Protein AF-A0A937QUY2-F1 (afdb_monomer_lite)

Radius of gyration: 13.09 Å; chains: 1; bounding box: 32×26×34 Å

Foldseek 3Di:
DCCQPVVALVVLQVVLCCQVPVPVHLLVVLVVCVVVLPPPVSLVVLLSLCQQLVDLPGSSLQSNCVVVVPPDPVVSSVSSVSSSVSSVVSCVSNVSDDD

Sequence (99 aa):
MALDERLKEKDAWDIYYCLLNHPEGLKRIAEEFRPFLENGLVKEGLQKIAKHFESEKSLGPRFVADFEEITDREEREIKERDAYERVNRLLEELGIRQK

Structure (mmCIF, N/CA/C/O backbone):
data_AF-A0A937QUY2-F1
#
_entry.id   AF-A0A937QUY2-F1
#
loop_
_atom_site.group_PDB
_atom_site.id
_atom_site.type_symbol
_atom_site.label_atom_id
_atom_site.label_alt_id
_atom_site.label_comp_id
_atom_site.label_asym_id
_atom_site.label_entity_id
_atom_site.label_seq_id
_atom_site.pdbx_PDB_ins_code
_atom_site.Cartn_x
_atom_site.Cartn_y
_atom_site.Cartn_z
_atom_site.occupancy
_atom_site.B_iso_or_equiv
_atom_site.auth_seq_id
_atom_site.auth_comp_id
_atom_site.auth_asym_id
_atom_site.auth_atom_id
_atom_site.pdbx_PDB_model_num
ATOM 1 N N . MET A 1 1 ? 1.989 -7.716 12.863 1.00 71.81 1 MET A N 1
ATOM 2 C CA . MET A 1 1 ? 1.428 -7.810 11.490 1.00 71.81 1 MET A CA 1
ATOM 3 C C . MET A 1 1 ? 2.525 -8.308 10.575 1.00 71.81 1 MET A C 1
ATOM 5 O O . MET A 1 1 ? 3.640 -7.818 10.695 1.00 71.81 1 MET A O 1
ATOM 9 N N . ALA A 1 2 ? 2.214 -9.237 9.669 1.00 75.38 2 ALA A N 1
ATOM 10 C CA . ALA A 1 2 ? 3.207 -9.949 8.863 1.00 75.38 2 ALA A CA 1
ATOM 11 C C . ALA A 1 2 ? 4.212 -9.027 8.145 1.00 75.38 2 ALA A C 1
ATOM 13 O O . ALA A 1 2 ? 5.413 -9.240 8.286 1.00 75.38 2 ALA A O 1
ATOM 14 N N . LEU A 1 3 ? 3.732 -7.957 7.496 1.00 83.81 3 LEU A N 1
ATOM 15 C CA . LEU A 1 3 ? 4.580 -6.965 6.824 1.00 83.81 3 LEU A CA 1
ATOM 16 C C . LEU A 1 3 ? 5.630 -6.333 7.755 1.00 83.81 3 LEU A C 1
ATOM 18 O O . LEU A 1 3 ? 6.769 -6.163 7.351 1.00 83.81 3 LEU A O 1
ATOM 22 N N . ASP A 1 4 ? 5.266 -6.002 8.997 1.00 85.12 4 ASP A N 1
ATOM 23 C CA . ASP A 1 4 ? 6.137 -5.270 9.933 1.00 85.12 4 ASP A CA 1
ATOM 24 C C . ASP A 1 4 ? 7.083 -6.195 10.722 1.00 85.12 4 ASP A C 1
ATOM 26 O O . ASP A 1 4 ? 8.100 -5.740 11.232 1.00 85.12 4 ASP A O 1
ATOM 30 N N . GLU A 1 5 ? 6.771 -7.492 10.806 1.00 83.81 5 GLU A N 1
ATOM 31 C CA . GLU A 1 5 ? 7.563 -8.485 11.552 1.00 83.81 5 GLU A CA 1
ATOM 32 C C . GLU A 1 5 ? 8.471 -9.327 10.649 1.00 83.81 5 GLU A C 1
ATOM 34 O O . GLU A 1 5 ? 9.614 -9.603 11.006 1.00 83.81 5 GLU A O 1
ATOM 39 N N . ARG A 1 6 ? 7.968 -9.765 9.488 1.00 86.44 6 ARG A N 1
ATOM 40 C CA . ARG A 1 6 ? 8.700 -10.663 8.580 1.00 86.44 6 ARG A CA 1
ATOM 41 C C . ARG A 1 6 ? 9.483 -9.919 7.512 1.00 86.44 6 ARG A C 1
ATOM 43 O O . ARG A 1 6 ? 10.455 -10.481 7.018 1.00 86.44 6 ARG A O 1
ATOM 50 N N . LEU A 1 7 ? 9.025 -8.718 7.140 1.00 83.75 7 LEU A N 1
ATOM 51 C CA . LEU A 1 7 ? 9.606 -7.879 6.088 1.00 83.75 7 LEU A CA 1
ATOM 52 C C . LEU A 1 7 ? 9.906 -8.675 4.804 1.00 83.75 7 LEU A C 1
ATOM 54 O O . LEU A 1 7 ? 11.003 -8.600 4.259 1.00 83.75 7 LEU A O 1
ATOM 58 N N . LYS A 1 8 ? 8.933 -9.469 4.337 1.00 90.75 8 LYS A N 1
ATOM 59 C CA . LYS A 1 8 ? 9.030 -10.207 3.070 1.00 90.75 8 LYS A CA 1
ATOM 60 C C . LYS A 1 8 ? 8.353 -9.435 1.949 1.00 90.75 8 LYS A C 1
ATOM 62 O O . LYS A 1 8 ? 7.268 -8.897 2.151 1.00 90.75 8 LYS A O 1
ATOM 67 N N . GLU A 1 9 ? 8.938 -9.489 0.756 1.00 93.62 9 GLU A N 1
ATOM 68 C CA . GLU A 1 9 ? 8.432 -8.809 -0.444 1.00 93.62 9 GLU A CA 1
ATOM 69 C C . GLU A 1 9 ? 6.955 -9.127 -0.716 1.00 93.62 9 GLU A C 1
ATOM 71 O O . GLU A 1 9 ? 6.128 -8.230 -0.888 1.00 93.62 9 GLU A O 1
ATOM 76 N N . LYS A 1 10 ? 6.599 -10.414 -0.601 1.00 94.19 10 LYS A N 1
ATOM 77 C CA . LYS A 1 10 ? 5.228 -10.908 -0.765 1.00 94.19 10 LYS A CA 1
ATOM 78 C C . LYS A 1 10 ? 4.200 -10.198 0.124 1.00 94.19 10 LYS A C 1
ATOM 80 O O . LYS A 1 10 ? 3.077 -9.995 -0.313 1.00 94.19 10 LYS A O 1
ATOM 85 N N . ASP A 1 11 ? 4.557 -9.812 1.351 1.00 94.88 11 ASP A N 1
ATOM 86 C CA . ASP A 1 11 ? 3.604 -9.167 2.266 1.00 94.88 11 ASP A CA 1
ATOM 87 C C . ASP A 1 11 ? 3.170 -7.783 1.750 1.00 94.88 11 ASP A C 1
ATOM 89 O O . ASP A 1 11 ? 2.013 -7.395 1.909 1.00 94.88 11 ASP A O 1
ATOM 93 N N . ALA A 1 12 ? 4.082 -7.040 1.113 1.00 96.12 12 ALA A N 1
ATOM 94 C CA . ALA A 1 12 ? 3.756 -5.768 0.472 1.00 96.12 12 ALA A CA 1
ATOM 95 C C . ALA A 1 12 ? 2.977 -5.990 -0.832 1.00 96.12 12 ALA A C 1
ATOM 97 O O . ALA A 1 12 ? 2.014 -5.270 -1.110 1.00 96.12 12 ALA A O 1
ATOM 98 N N . TRP A 1 13 ? 3.363 -7.015 -1.598 1.00 97.44 13 TRP A N 1
ATOM 99 C CA . TRP A 1 13 ? 2.693 -7.372 -2.8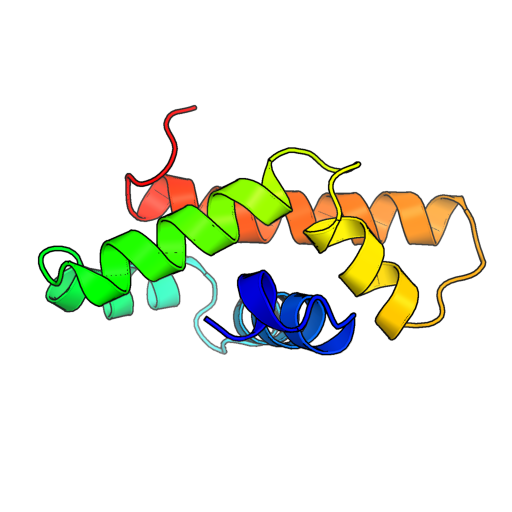42 1.00 97.44 13 TRP A CA 1
ATOM 100 C C . TRP A 1 13 ? 1.248 -7.836 -2.629 1.00 97.44 13 TRP A C 1
ATOM 102 O O . TRP A 1 13 ? 0.364 -7.365 -3.334 1.00 97.44 13 TRP A O 1
ATOM 112 N N . ASP A 1 14 ? 0.965 -8.665 -1.619 1.00 96.75 14 ASP A N 1
ATOM 113 C CA . ASP A 1 14 ? -0.395 -9.135 -1.316 1.00 96.75 14 ASP A CA 1
ATOM 114 C C . ASP A 1 14 ? -1.337 -7.955 -0.975 1.00 96.75 14 ASP A C 1
ATOM 116 O O . ASP A 1 14 ? -2.497 -7.938 -1.393 1.00 96.75 14 ASP A O 1
ATOM 120 N N . ILE A 1 15 ? -0.843 -6.923 -0.272 1.00 96.12 15 ILE A N 1
ATOM 121 C CA . ILE A 1 15 ? -1.606 -5.687 -0.014 1.00 96.12 15 ILE A CA 1
ATOM 122 C C . ILE A 1 15 ? -1.902 -4.970 -1.331 1.00 96.12 15 ILE A C 1
ATOM 124 O O . ILE A 1 15 ? -3.061 -4.680 -1.625 1.00 96.12 15 ILE A O 1
ATOM 128 N N . TYR A 1 16 ? -0.867 -4.701 -2.129 1.00 97.56 16 TYR A N 1
ATOM 129 C CA . TYR A 1 16 ? -1.005 -4.038 -3.425 1.00 97.56 16 TYR A CA 1
ATOM 130 C C . TYR A 1 16 ? -1.979 -4.778 -4.350 1.00 97.56 16 TYR A C 1
ATOM 132 O O . TYR A 1 16 ? -2.880 -4.165 -4.924 1.00 97.56 16 TYR A O 1
ATOM 140 N N . TYR A 1 17 ? -1.845 -6.100 -4.435 1.00 97.12 17 TYR A N 1
ATOM 141 C CA . TYR A 1 17 ? -2.669 -6.969 -5.260 1.00 97.12 17 TYR A CA 1
ATOM 142 C C . TYR A 1 17 ? -4.150 -6.863 -4.893 1.00 97.12 17 TYR A C 1
ATOM 144 O O . TYR A 1 17 ? -4.987 -6.717 -5.787 1.00 97.12 17 TYR A O 1
ATOM 152 N N . CYS A 1 18 ? -4.481 -6.876 -3.598 1.00 96.25 18 CYS A N 1
ATOM 153 C CA . CYS A 1 18 ? -5.851 -6.684 -3.126 1.00 96.25 18 CYS A CA 1
ATOM 154 C C . CYS A 1 18 ? -6.417 -5.321 -3.548 1.00 96.25 18 CYS A C 1
ATOM 156 O O . CYS A 1 18 ? -7.563 -5.249 -3.980 1.00 96.25 18 CYS A O 1
ATOM 158 N N . LEU A 1 19 ? -5.624 -4.245 -3.477 1.00 96.31 19 LEU A N 1
ATOM 159 C CA . LEU A 1 19 ? -6.072 -2.910 -3.898 1.00 96.31 19 LEU A CA 1
ATOM 160 C C . LEU A 1 19 ? -6.252 -2.796 -5.413 1.00 96.31 19 LEU A C 1
ATOM 162 O O . LEU A 1 19 ? -7.154 -2.097 -5.877 1.00 96.31 19 LEU A O 1
ATOM 166 N N . LEU A 1 20 ? -5.377 -3.446 -6.179 1.00 96.19 20 LEU A N 1
ATOM 167 C CA . LEU A 1 20 ? -5.398 -3.430 -7.636 1.00 96.19 20 LEU A CA 1
ATOM 168 C C . LEU A 1 20 ? -6.573 -4.236 -8.202 1.00 96.19 20 LEU A C 1
ATOM 170 O O . LEU A 1 20 ? -7.219 -3.780 -9.142 1.00 96.19 20 LEU A O 1
ATOM 174 N N . ASN A 1 21 ? -6.844 -5.413 -7.632 1.00 96.19 21 ASN A N 1
ATOM 175 C CA . ASN A 1 21 ? -7.748 -6.406 -8.219 1.00 96.19 21 ASN A CA 1
ATOM 176 C C . ASN A 1 21 ? -9.124 -6.483 -7.551 1.00 96.19 21 ASN A C 1
ATOM 178 O O . ASN A 1 21 ? -9.946 -7.309 -7.950 1.00 96.19 21 ASN A O 1
ATOM 182 N N . HIS A 1 22 ? -9.408 -5.648 -6.548 1.00 95.25 22 HIS A N 1
ATOM 183 C CA . HIS A 1 22 ? -10.745 -5.608 -5.967 1.00 95.25 22 HIS A CA 1
ATOM 184 C C . HIS A 1 22 ? -11.781 -5.225 -7.044 1.00 95.25 22 HIS A C 1
ATOM 186 O O . HIS A 1 22 ? -11.642 -4.158 -7.650 1.00 95.25 22 HIS A O 1
ATOM 192 N N . PRO A 1 23 ? -12.836 -6.030 -7.278 1.00 92.50 23 PRO A N 1
ATOM 193 C CA . PRO A 1 23 ? -13.734 -5.865 -8.429 1.00 92.50 23 PRO A CA 1
ATOM 194 C C . PRO A 1 23 ? -14.486 -4.529 -8.425 1.00 92.50 23 PRO A C 1
ATOM 196 O O . PRO A 1 23 ? -14.789 -3.973 -9.476 1.00 92.50 23 PRO A O 1
ATOM 199 N N . GLU A 1 24 ? -14.753 -3.993 -7.236 1.00 94.94 24 GLU A N 1
ATOM 200 C CA . GLU A 1 24 ? -15.445 -2.713 -7.033 1.00 94.94 24 GLU A CA 1
ATOM 201 C C . GLU A 1 24 ? -14.468 -1.545 -6.776 1.00 94.94 24 GLU A C 1
ATOM 203 O O . GLU A 1 24 ? -14.873 -0.404 -6.544 1.00 94.94 24 GLU A O 1
ATOM 208 N N . GLY A 1 25 ? -13.162 -1.821 -6.825 1.00 93.69 25 GLY A N 1
ATOM 209 C CA . GLY A 1 25 ? -12.098 -0.837 -6.678 1.00 93.69 25 GLY A CA 1
ATOM 210 C C . GLY A 1 25 ? -11.911 -0.282 -5.263 1.00 93.69 25 GLY A C 1
ATOM 211 O O . GLY A 1 25 ? -12.550 -0.675 -4.289 1.00 93.69 25 GLY A O 1
ATOM 212 N N . LEU A 1 26 ? -10.993 0.679 -5.161 1.00 93.62 26 LEU A N 1
ATOM 213 C CA . LEU A 1 26 ? -10.428 1.146 -3.894 1.00 93.62 26 LEU A CA 1
ATOM 214 C C . LEU A 1 26 ? -11.427 1.865 -2.971 1.00 93.62 26 LEU A C 1
ATOM 216 O O . LEU A 1 26 ? -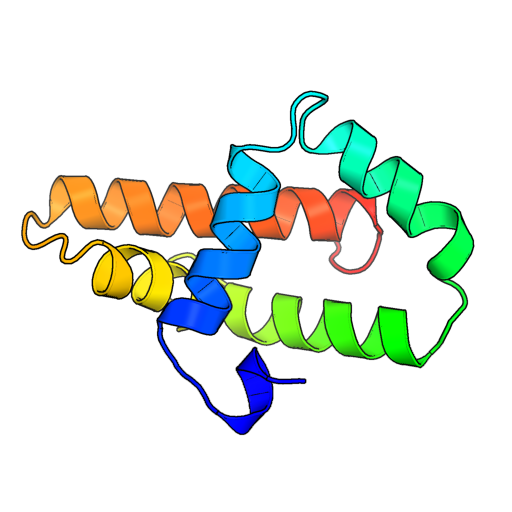11.334 1.748 -1.752 1.00 93.62 26 LEU A O 1
ATOM 220 N N . LYS A 1 27 ? -12.413 2.572 -3.539 1.00 93.06 27 LYS A N 1
ATOM 221 C CA . LYS A 1 27 ? -13.472 3.225 -2.750 1.00 93.06 27 LYS A CA 1
ATOM 222 C C . LYS A 1 27 ? -14.300 2.211 -1.972 1.00 93.06 27 LYS A C 1
ATOM 224 O O . LYS A 1 27 ? -14.603 2.444 -0.807 1.00 93.06 27 LYS A O 1
ATOM 229 N N . ARG A 1 28 ? -14.626 1.080 -2.602 1.00 96.06 28 ARG A N 1
ATOM 230 C CA . ARG A 1 28 ? -15.377 0.018 -1.945 1.00 96.06 28 ARG A CA 1
ATOM 231 C C . ARG A 1 28 ? -14.598 -0.582 -0.784 1.00 96.06 28 ARG A C 1
ATOM 233 O O . ARG A 1 28 ? -15.155 -0.738 0.295 1.00 96.06 28 ARG A O 1
ATOM 240 N N . ILE A 1 29 ? -13.306 -0.843 -0.985 1.00 96.00 29 ILE A N 1
ATOM 241 C CA . ILE A 1 29 ? -12.427 -1.320 0.089 1.00 96.00 29 ILE A CA 1
ATOM 242 C C . ILE A 1 29 ? -12.499 -0.352 1.275 1.00 96.00 29 ILE A C 1
ATOM 244 O O . ILE A 1 29 ? -12.712 -0.774 2.407 1.00 96.00 29 ILE A O 1
ATOM 248 N N . ALA A 1 30 ? -12.400 0.958 1.025 1.00 95.69 30 ALA A N 1
ATOM 249 C CA . ALA A 1 30 ? -12.494 1.946 2.093 1.00 95.69 30 ALA A CA 1
ATOM 250 C C . ALA A 1 30 ? -13.836 1.869 2.851 1.00 95.69 30 ALA A C 1
ATOM 252 O O . ALA A 1 30 ? -13.852 1.921 4.080 1.00 95.69 30 ALA A O 1
ATOM 253 N N . GLU A 1 31 ? -14.957 1.699 2.143 1.00 96.12 31 GLU A N 1
ATOM 254 C CA . GLU A 1 31 ? -16.284 1.512 2.746 1.00 96.12 31 GLU A CA 1
ATOM 255 C C . GLU A 1 31 ? -16.369 0.262 3.626 1.00 96.12 31 GLU A C 1
ATOM 257 O O . GLU A 1 31 ? -16.935 0.330 4.716 1.00 96.12 31 GLU A O 1
ATOM 262 N N . GLU A 1 32 ? -15.779 -0.850 3.193 1.00 95.62 32 GLU A N 1
ATOM 263 C CA . GLU A 1 32 ? -15.761 -2.112 3.941 1.00 95.62 32 GLU A CA 1
ATOM 264 C C . GLU A 1 32 ? -14.914 -2.033 5.215 1.00 95.62 32 GLU A C 1
ATOM 266 O O . GLU A 1 32 ? -15.223 -2.695 6.205 1.00 95.62 32 GLU A O 1
ATOM 271 N N . PHE A 1 33 ? -13.893 -1.173 5.237 1.00 95.44 33 PHE A N 1
ATOM 272 C CA . PHE A 1 33 ? -13.096 -0.905 6.434 1.00 95.44 33 PHE A CA 1
ATOM 273 C C . PHE A 1 33 ? -13.808 0.003 7.448 1.00 95.44 33 PHE A C 1
ATOM 275 O O . PHE A 1 33 ? -13.530 -0.115 8.644 1.00 95.44 33 PHE A O 1
ATOM 282 N N . ARG A 1 34 ? -14.735 0.882 7.023 1.00 93.31 34 ARG A N 1
ATOM 283 C CA . ARG A 1 34 ? -15.386 1.881 7.905 1.00 93.31 34 ARG A CA 1
ATOM 284 C C . ARG A 1 34 ? -15.963 1.303 9.206 1.00 93.31 34 ARG A C 1
ATOM 286 O O . ARG A 1 34 ? -15.695 1.897 10.250 1.00 93.31 34 ARG A O 1
ATOM 293 N N . PRO A 1 35 ? -16.696 0.170 9.212 1.00 96.38 35 PRO A N 1
ATOM 294 C CA . PRO A 1 35 ? -17.251 -0.401 10.443 1.00 96.38 35 PRO A CA 1
ATOM 295 C C . PRO A 1 35 ? -16.186 -0.837 11.456 1.00 96.38 35 PRO A C 1
ATOM 297 O O . PRO A 1 35 ? -16.477 -0.959 12.644 1.00 96.38 35 PRO A O 1
ATOM 300 N N . PHE A 1 36 ? -14.956 -1.077 10.999 1.00 96.44 36 PHE A N 1
ATOM 301 C CA . PHE A 1 36 ? -13.866 -1.605 11.813 1.00 96.44 36 PHE A CA 1
ATOM 302 C C . PHE A 1 36 ? -12.844 -0.544 12.225 1.00 96.44 36 PHE A C 1
ATOM 304 O O . PHE A 1 36 ? -11.917 -0.867 12.964 1.00 96.44 36 PHE A O 1
ATOM 311 N N . LEU A 1 37 ? -13.002 0.715 11.800 1.00 93.69 37 LEU A N 1
ATOM 312 C CA . LEU A 1 37 ? -12.039 1.774 12.110 1.00 93.69 37 LEU A CA 1
ATOM 313 C C . LEU A 1 37 ? -11.926 2.064 13.609 1.00 93.69 37 LEU A C 1
ATOM 315 O O . LEU A 1 37 ? -10.870 2.481 14.061 1.00 93.69 37 LEU A O 1
ATOM 319 N N . GLU A 1 38 ? -12.947 1.787 14.418 1.00 92.56 38 GLU A N 1
ATOM 320 C CA . GLU A 1 38 ? -12.843 1.929 15.877 1.00 92.56 38 GLU A CA 1
ATOM 321 C C . GLU A 1 38 ? -12.124 0.761 16.567 1.00 92.56 38 GLU A C 1
ATOM 323 O O . GLU A 1 38 ? -11.777 0.849 1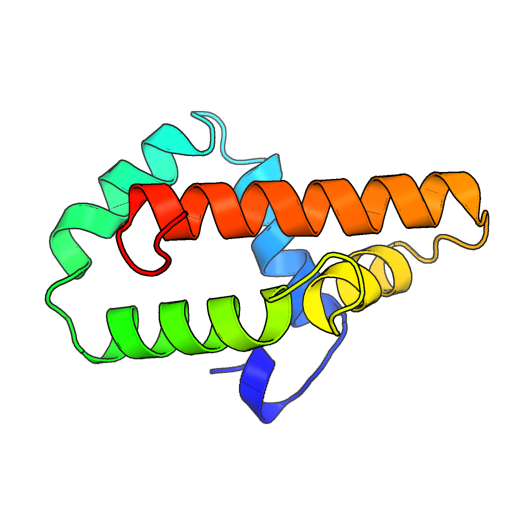7.744 1.00 92.56 38 GLU A O 1
ATOM 328 N N . ASN A 1 39 ? -11.812 -0.313 15.838 1.00 96.75 39 ASN A N 1
ATOM 329 C CA . ASN A 1 39 ? -11.018 -1.409 16.368 1.00 96.75 39 ASN A CA 1
ATOM 330 C C . ASN A 1 39 ? -9.528 -1.028 16.407 1.00 96.75 39 ASN A C 1
ATOM 332 O O . ASN A 1 39 ? -8.898 -0.798 15.372 1.00 96.75 39 ASN A O 1
ATOM 336 N N . GLY A 1 40 ? -8.944 -1.025 17.609 1.00 95.12 40 GLY A N 1
ATOM 337 C CA . GLY A 1 40 ? -7.537 -0.676 17.825 1.00 95.12 40 GLY A CA 1
ATOM 338 C C . GLY A 1 40 ? -6.550 -1.516 17.008 1.00 95.12 40 GLY A C 1
ATOM 339 O O . GLY A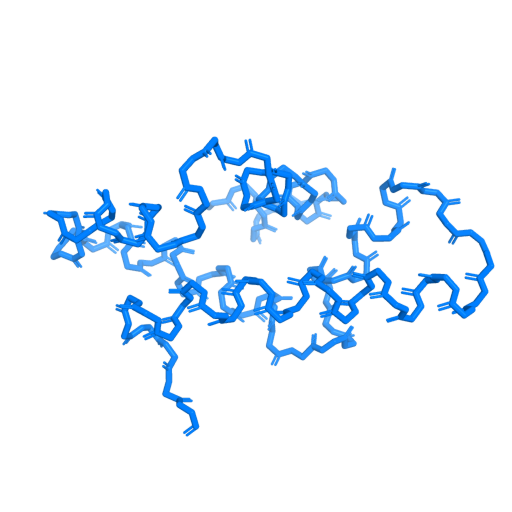 1 40 ? -5.586 -0.964 16.487 1.00 95.12 40 GLY A O 1
ATOM 340 N N . LEU A 1 41 ? -6.816 -2.813 16.810 1.00 95.44 41 LEU A N 1
ATOM 341 C CA . LEU A 1 41 ? -5.946 -3.693 16.018 1.00 95.44 41 LEU A CA 1
ATOM 342 C C . LEU A 1 41 ? -5.980 -3.348 14.525 1.00 95.44 41 LEU A C 1
ATOM 344 O O . LEU A 1 41 ? -4.961 -3.439 13.842 1.00 95.44 41 LEU A O 1
ATOM 348 N N . VAL A 1 42 ? -7.143 -2.932 14.017 1.00 95.62 42 VAL A N 1
ATOM 349 C CA . VAL A 1 42 ? -7.293 -2.500 12.620 1.00 95.62 42 VAL A CA 1
ATOM 350 C C . VAL A 1 42 ? -6.563 -1.179 12.404 1.00 95.62 42 VAL A C 1
ATOM 352 O O . VAL A 1 42 ? -5.767 -1.075 11.471 1.00 95.62 42 VAL A O 1
ATOM 355 N N . LYS A 1 43 ? -6.751 -0.204 13.304 1.00 95.19 43 LYS A N 1
ATOM 356 C CA . LYS A 1 43 ? -5.996 1.061 13.299 1.00 95.19 43 LYS A CA 1
ATOM 357 C C . LYS A 1 43 ? -4.483 0.815 13.343 1.00 95.19 43 LYS A C 1
ATOM 359 O O . LYS A 1 43 ? -3.760 1.368 12.519 1.00 95.19 43 LYS A O 1
ATOM 364 N N . GLU A 1 44 ? -4.010 -0.049 14.240 1.00 95.38 44 GLU A N 1
ATOM 365 C CA . GLU A 1 44 ? -2.587 -0.397 14.352 1.00 95.38 44 GLU A CA 1
ATOM 366 C C . GLU A 1 44 ? -2.051 -1.043 13.064 1.00 95.38 44 GLU A C 1
ATOM 368 O O . GLU A 1 44 ? -0.973 -0.686 12.585 1.00 95.38 44 GLU A O 1
ATOM 373 N N . GLY A 1 45 ? -2.806 -1.970 12.467 1.00 95.75 45 GLY A N 1
ATOM 374 C CA . GLY A 1 45 ? -2.448 -2.589 11.192 1.00 95.75 45 GLY A CA 1
ATOM 375 C C . GLY A 1 45 ? -2.303 -1.557 10.073 1.00 95.75 45 GLY A C 1
ATOM 376 O O . GLY A 1 45 ? -1.277 -1.523 9.394 1.00 95.75 45 GLY A O 1
ATOM 377 N N . LEU A 1 46 ? -3.281 -0.660 9.929 1.00 96.06 46 LEU A N 1
ATOM 378 C CA . LEU A 1 46 ? -3.251 0.410 8.929 1.00 96.06 46 LEU A CA 1
ATOM 379 C C . LEU A 1 46 ? -2.086 1.385 9.151 1.00 96.06 46 LEU A C 1
ATOM 381 O O . LEU A 1 46 ? -1.442 1.792 8.188 1.00 96.06 46 LEU A O 1
ATOM 385 N N . GLN A 1 47 ? -1.752 1.712 10.402 1.00 95.50 47 GLN A N 1
ATOM 386 C CA . GLN A 1 47 ? -0.580 2.532 10.732 1.00 95.50 47 GLN A CA 1
ATOM 387 C C . GLN A 1 47 ? 0.738 1.836 10.366 1.00 95.50 47 GLN A C 1
ATOM 389 O O . GLN A 1 47 ? 1.654 2.476 9.849 1.00 95.50 47 GLN A O 1
ATOM 394 N N . LYS A 1 48 ? 0.840 0.518 10.579 1.00 95.75 48 LYS A N 1
ATOM 395 C CA . LYS A 1 48 ? 2.003 -0.270 10.140 1.00 95.75 48 LYS A CA 1
ATOM 396 C C . LYS A 1 48 ? 2.126 -0.295 8.618 1.00 95.75 48 LYS A C 1
ATOM 398 O O . LYS A 1 48 ? 3.235 -0.174 8.108 1.00 95.75 48 LYS A O 1
ATOM 403 N N . ILE A 1 49 ? 1.012 -0.400 7.889 1.00 96.31 49 ILE A N 1
ATOM 404 C CA . ILE A 1 49 ? 1.016 -0.255 6.425 1.00 96.31 49 ILE A CA 1
ATOM 405 C C . ILE A 1 49 ? 1.498 1.153 6.050 1.00 96.31 49 ILE A C 1
ATOM 407 O O . ILE A 1 49 ? 2.430 1.282 5.262 1.00 96.31 49 ILE A O 1
ATOM 411 N N . ALA A 1 50 ? 0.945 2.201 6.667 1.00 96.44 50 ALA A N 1
ATOM 412 C CA . ALA A 1 50 ? 1.329 3.588 6.399 1.00 96.44 50 ALA A CA 1
ATOM 413 C C . ALA A 1 50 ? 2.836 3.835 6.577 1.00 96.44 50 ALA A C 1
ATOM 415 O O . ALA A 1 50 ? 3.464 4.445 5.716 1.00 96.44 50 ALA A O 1
ATOM 416 N N . LYS A 1 51 ? 3.432 3.291 7.645 1.00 95.75 51 LYS A N 1
ATOM 417 C CA . LYS A 1 51 ? 4.878 3.352 7.912 1.00 95.75 51 LYS A CA 1
ATOM 418 C C . LYS A 1 51 ? 5.715 2.784 6.758 1.00 95.75 51 LYS A C 1
ATOM 420 O O . LYS A 1 51 ? 6.725 3.371 6.386 1.00 95.75 51 LYS A O 1
ATOM 425 N N . HIS A 1 52 ? 5.317 1.648 6.184 1.00 96.69 52 HIS A N 1
ATOM 426 C CA . HIS A 1 52 ? 6.083 0.990 5.113 1.00 96.69 52 HIS A CA 1
ATOM 427 C C . HIS A 1 52 ? 5.834 1.583 3.721 1.00 96.69 52 HIS A C 1
ATOM 429 O O . HIS A 1 52 ? 6.662 1.401 2.829 1.00 96.69 52 HIS A O 1
ATOM 435 N N . PHE A 1 53 ? 4.744 2.333 3.549 1.00 97.19 53 PHE A N 1
ATOM 436 C CA . PHE A 1 53 ? 4.359 3.015 2.309 1.00 97.19 53 PHE A CA 1
ATOM 437 C C . PHE A 1 53 ? 4.442 4.549 2.433 1.00 97.19 53 PHE A C 1
ATOM 439 O O . PHE A 1 53 ? 3.692 5.277 1.786 1.00 97.19 53 PHE A O 1
ATOM 446 N N . GLU A 1 54 ? 5.355 5.064 3.262 1.00 96.19 54 GLU A N 1
ATOM 447 C CA . GLU A 1 54 ? 5.481 6.504 3.529 1.00 96.19 54 GLU A CA 1
ATOM 448 C C . GLU A 1 54 ? 5.822 7.332 2.274 1.00 96.19 54 GLU A C 1
ATOM 450 O O . GLU A 1 54 ? 5.329 8.455 2.132 1.00 96.19 54 GLU A O 1
ATOM 455 N N . SER A 1 55 ? 6.609 6.770 1.353 1.00 96.69 55 SER A N 1
ATOM 456 C CA . SER A 1 55 ? 7.030 7.376 0.085 1.00 96.69 55 SER A CA 1
ATOM 457 C C . SER A 1 55 ? 7.186 6.318 -1.012 1.00 96.69 55 SER A C 1
ATOM 459 O O . SER A 1 55 ? 7.329 5.136 -0.705 1.00 96.69 55 SER A O 1
ATOM 461 N N . GLU A 1 56 ? 7.264 6.739 -2.277 1.00 94.19 56 GLU A N 1
ATOM 462 C CA . GLU A 1 56 ? 7.587 5.867 -3.425 1.00 94.19 56 GLU A CA 1
AT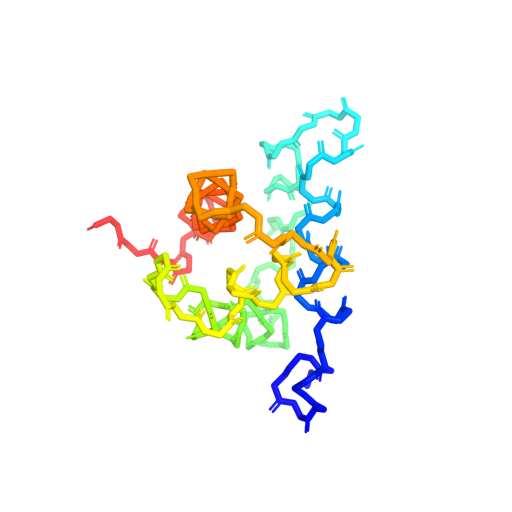OM 463 C C . GLU A 1 56 ? 8.925 5.118 -3.265 1.00 94.19 56 GLU A C 1
ATOM 465 O O . GLU A 1 56 ? 9.110 4.055 -3.836 1.00 94.19 56 GLU A O 1
ATOM 470 N N . LYS A 1 57 ? 9.843 5.631 -2.431 1.00 94.06 57 LYS A N 1
ATOM 471 C CA . LYS A 1 57 ? 11.161 5.027 -2.162 1.00 94.06 57 LYS A CA 1
ATOM 472 C C . LYS A 1 57 ? 11.197 4.190 -0.881 1.00 94.06 57 LYS A C 1
ATOM 474 O O . LYS A 1 57 ? 12.273 3.728 -0.492 1.00 94.06 57 LYS A O 1
ATOM 479 N N . SER A 1 58 ? 10.066 4.035 -0.196 1.00 96.19 58 SER A N 1
ATOM 480 C CA . SER A 1 58 ? 9.965 3.229 1.022 1.00 96.19 58 SER A CA 1
ATOM 481 C C . SER A 1 58 ? 10.015 1.729 0.703 1.00 96.19 58 SER A C 1
ATOM 483 O O . SER A 1 58 ? 9.927 1.314 -0.453 1.00 96.19 58 SER A O 1
ATOM 485 N N . LEU A 1 59 ? 10.175 0.898 1.739 1.00 95.75 59 LEU A N 1
ATOM 486 C CA . LEU A 1 59 ? 10.294 -0.556 1.578 1.00 95.75 59 LEU A CA 1
ATOM 487 C C . LEU A 1 59 ? 9.070 -1.181 0.903 1.00 95.75 59 LEU A C 1
ATOM 489 O O . LEU A 1 59 ? 9.246 -2.033 0.045 1.00 95.75 59 LEU A O 1
ATOM 493 N N . GLY A 1 60 ? 7.854 -0.745 1.250 1.00 97.00 60 GLY A N 1
ATOM 494 C CA . GLY A 1 60 ? 6.614 -1.299 0.701 1.00 97.00 60 GLY A CA 1
ATOM 495 C C . GLY A 1 60 ? 6.562 -1.240 -0.830 1.00 97.00 60 GLY A C 1
ATOM 496 O O . GLY A 1 60 ? 6.503 -2.293 -1.458 1.00 97.00 60 GLY A O 1
ATOM 497 N N . PRO A 1 61 ? 6.639 -0.049 -1.450 1.00 98.12 61 PRO A N 1
ATOM 498 C CA . PRO A 1 61 ? 6.684 0.090 -2.905 1.00 98.12 61 PRO A CA 1
ATOM 499 C C . PRO A 1 61 ? 7.800 -0.704 -3.584 1.00 98.12 61 PRO A C 1
ATOM 501 O O . PRO A 1 61 ? 7.539 -1.400 -4.562 1.00 98.12 61 PRO A O 1
ATOM 504 N N . ARG A 1 62 ? 9.021 -0.658 -3.035 1.00 97.69 62 ARG A N 1
ATOM 505 C CA . ARG A 1 62 ? 10.167 -1.412 -3.568 1.00 97.69 62 ARG A CA 1
ATOM 506 C C . ARG A 1 62 ? 9.904 -2.911 -3.571 1.00 97.69 62 ARG A C 1
ATOM 508 O O . ARG A 1 62 ? 10.103 -3.554 -4.591 1.00 97.69 62 ARG A O 1
ATOM 515 N N . PHE A 1 63 ? 9.371 -3.432 -2.470 1.00 97.88 63 PHE A N 1
ATOM 516 C CA . PHE A 1 63 ? 9.016 -4.840 -2.320 1.00 97.88 63 PHE A CA 1
ATOM 517 C C . PHE A 1 63 ? 7.962 -5.305 -3.323 1.00 97.88 63 PHE A C 1
ATOM 519 O O . PHE A 1 63 ? 8.006 -6.455 -3.744 1.00 97.88 63 PHE A O 1
ATOM 526 N N . VAL A 1 64 ? 7.035 -4.434 -3.731 1.00 98.06 64 VAL A N 1
ATOM 527 C CA . VAL A 1 64 ? 6.078 -4.765 -4.796 1.00 98.06 64 VAL A CA 1
ATOM 528 C C . VAL A 1 64 ? 6.808 -4.981 -6.123 1.00 98.06 64 VAL A C 1
ATOM 530 O O . VAL A 1 64 ? 6.532 -5.965 -6.805 1.00 98.06 64 VAL A O 1
ATOM 533 N N . ALA A 1 65 ? 7.747 -4.100 -6.476 1.00 97.94 65 ALA A N 1
ATOM 534 C CA . ALA A 1 65 ? 8.517 -4.236 -7.711 1.00 97.94 65 ALA A CA 1
ATOM 535 C C . ALA A 1 65 ? 9.539 -5.387 -7.659 1.00 97.94 65 ALA A C 1
ATOM 537 O O . ALA A 1 65 ? 9.748 -6.055 -8.669 1.00 97.94 65 ALA A O 1
ATOM 538 N N . ASP A 1 66 ? 10.137 -5.639 -6.491 1.00 97.56 66 ASP A N 1
ATOM 539 C CA . ASP A 1 66 ? 11.033 -6.778 -6.257 1.00 97.56 66 ASP A CA 1
ATOM 540 C C . ASP A 1 66 ? 10.294 -8.110 -6.399 1.00 97.56 66 ASP A C 1
ATOM 542 O O . ASP A 1 66 ? 10.775 -9.001 -7.093 1.00 97.56 66 ASP A O 1
ATOM 546 N N . PHE A 1 67 ? 9.089 -8.222 -5.828 1.00 97.69 67 PHE A N 1
ATOM 547 C CA . PHE A 1 67 ? 8.279 -9.435 -5.936 1.00 97.69 67 PHE A CA 1
ATOM 548 C C . PHE A 1 67 ? 7.857 -9.749 -7.380 1.00 97.69 67 PHE A C 1
ATOM 550 O O . PHE A 1 67 ? 7.725 -10.915 -7.742 1.00 97.69 67 PHE A O 1
ATOM 557 N N . GLU A 1 68 ? 7.630 -8.721 -8.203 1.00 96.88 68 GLU A N 1
ATO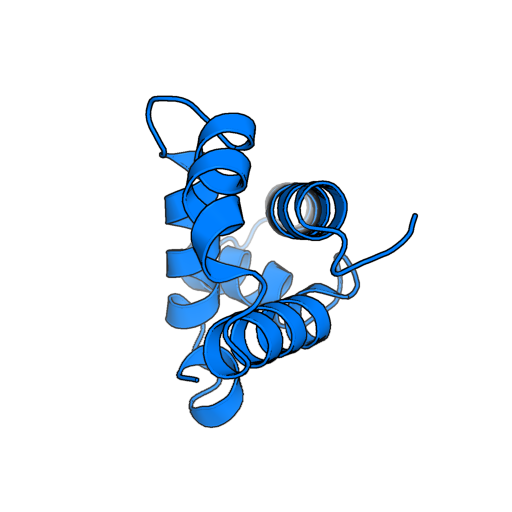M 558 C CA . GLU A 1 68 ? 7.345 -8.873 -9.639 1.00 96.88 68 GLU A CA 1
ATOM 559 C C . GLU A 1 68 ? 8.617 -9.060 -10.489 1.00 96.88 68 GLU A C 1
ATOM 561 O O . GLU A 1 68 ? 8.520 -9.154 -11.711 1.00 96.88 68 GLU A O 1
ATOM 566 N N . GLU A 1 69 ? 9.797 -9.129 -9.860 1.00 97.56 69 GLU A N 1
ATOM 567 C CA . GLU A 1 69 ? 11.106 -9.303 -10.501 1.00 97.56 69 GLU A CA 1
ATOM 568 C C . GLU A 1 69 ? 11.395 -8.252 -11.595 1.00 97.56 69 GLU A C 1
ATOM 570 O O . GLU A 1 69 ? 12.068 -8.525 -12.592 1.00 97.56 69 GLU A O 1
ATOM 575 N N . ILE A 1 70 ? 10.905 -7.018 -11.416 1.00 97.19 70 ILE A N 1
ATOM 576 C CA . ILE A 1 70 ? 11.068 -5.944 -12.405 1.00 97.19 70 ILE A CA 1
ATOM 577 C C . ILE A 1 70 ? 12.514 -5.438 -12.390 1.00 97.19 70 ILE A C 1
ATOM 579 O O . ILE A 1 70 ? 12.976 -4.815 -11.425 1.00 97.19 70 ILE A O 1
ATOM 583 N N . THR A 1 71 ? 13.224 -5.678 -13.494 1.00 95.94 71 THR A N 1
ATOM 584 C CA . THR A 1 71 ? 14.620 -5.254 -13.678 1.00 95.94 71 THR A CA 1
ATOM 585 C C . THR A 1 71 ? 14.773 -3.967 -14.478 1.00 95.94 71 THR A C 1
ATOM 587 O O . THR A 1 71 ? 15.799 -3.297 -14.345 1.00 95.94 71 THR A O 1
ATOM 590 N N . ASP A 1 72 ? 13.799 -3.631 -15.330 1.00 98.19 72 ASP A N 1
ATOM 591 C CA . ASP A 1 72 ? 13.826 -2.360 -16.050 1.00 98.19 72 ASP A CA 1
ATOM 592 C C . ASP A 1 72 ? 13.595 -1.200 -15.079 1.00 98.19 72 ASP A C 1
ATOM 594 O O . ASP A 1 72 ? 12.714 -1.241 -14.220 1.00 98.19 72 ASP A O 1
ATOM 598 N N . ARG A 1 73 ? 14.419 -0.159 -15.197 1.00 96.56 73 ARG A N 1
ATOM 599 C CA . ARG A 1 73 ? 14.416 0.940 -14.234 1.00 96.56 73 ARG A CA 1
ATOM 600 C C . ARG A 1 73 ? 13.158 1.799 -14.341 1.00 96.56 73 ARG A C 1
ATOM 602 O O . ARG A 1 73 ? 12.647 2.231 -13.312 1.00 96.56 73 ARG A O 1
ATOM 609 N N . GLU A 1 74 ? 12.693 2.080 -15.552 1.00 97.69 74 GLU A N 1
ATOM 610 C CA . GLU A 1 74 ? 11.540 2.954 -15.764 1.00 97.69 74 GLU A CA 1
ATOM 611 C C . GLU A 1 74 ? 10.250 2.237 -15.354 1.00 97.69 74 GLU A C 1
ATOM 613 O O . GLU A 1 74 ? 9.459 2.781 -14.583 1.00 97.69 74 GLU A O 1
ATOM 618 N N . GLU A 1 75 ? 10.084 0.977 -15.766 1.00 97.88 75 GLU A N 1
ATOM 619 C CA . GLU A 1 75 ? 8.951 0.142 -15.347 1.00 97.88 75 GLU A CA 1
ATOM 620 C C . GLU A 1 75 ? 8.898 -0.019 -13.826 1.00 97.88 75 GLU A C 1
ATOM 622 O O . GLU A 1 75 ? 7.825 0.039 -13.215 1.00 97.88 75 GLU A O 1
ATOM 627 N N . ARG A 1 76 ? 10.066 -0.160 -13.197 1.00 97.94 76 ARG A N 1
ATOM 628 C CA . ARG A 1 76 ? 10.186 -0.244 -11.746 1.00 97.94 76 ARG A CA 1
ATOM 629 C C . ARG A 1 76 ? 9.750 1.042 -11.055 1.00 97.94 76 ARG A C 1
ATOM 631 O O . ARG A 1 76 ? 8.946 0.976 -10.130 1.00 97.94 76 ARG A O 1
ATOM 638 N N . GLU A 1 77 ? 10.230 2.201 -11.506 1.00 97.88 77 GLU A N 1
ATOM 639 C CA . GLU A 1 77 ? 9.826 3.502 -10.953 1.00 97.88 77 GLU A CA 1
ATOM 640 C C . GLU A 1 77 ? 8.302 3.718 -11.092 1.00 97.88 77 GLU A C 1
ATOM 642 O O . GLU A 1 77 ? 7.654 4.204 -10.160 1.00 97.88 77 GLU A O 1
ATOM 647 N N . ILE A 1 78 ? 7.701 3.277 -12.207 1.00 98.12 78 ILE A N 1
ATOM 648 C CA . ILE A 1 78 ? 6.244 3.300 -12.417 1.00 98.12 78 ILE A CA 1
ATOM 649 C C . ILE A 1 78 ? 5.524 2.387 -11.414 1.00 98.12 78 ILE A C 1
ATOM 651 O O . ILE A 1 78 ? 4.545 2.810 -10.793 1.00 98.12 78 ILE A O 1
ATOM 655 N N . LYS A 1 79 ? 5.996 1.147 -11.229 1.00 98.25 79 LYS A N 1
ATOM 656 C CA . LYS A 1 79 ? 5.383 0.180 -10.307 1.00 98.25 79 LYS A CA 1
ATOM 657 C C . LYS A 1 79 ? 5.468 0.635 -8.853 1.00 98.25 79 LYS A C 1
ATOM 659 O O . LYS A 1 79 ? 4.466 0.579 -8.140 1.00 98.25 79 LYS A O 1
ATOM 664 N N . GLU A 1 80 ? 6.636 1.108 -8.423 1.00 98.31 80 GLU A N 1
ATOM 665 C CA . GLU A 1 80 ? 6.850 1.640 -7.075 1.00 98.31 80 GLU A CA 1
ATOM 666 C C . GLU A 1 80 ? 5.894 2.819 -6.811 1.00 98.31 80 GLU A C 1
ATOM 668 O O . GLU A 1 80 ? 5.200 2.863 -5.789 1.00 98.31 80 GLU A O 1
ATOM 673 N N . ARG A 1 81 ? 5.757 3.741 -7.772 1.00 98.31 81 ARG A N 1
ATOM 674 C CA . ARG A 1 81 ? 4.814 4.860 -7.660 1.00 98.31 81 ARG A CA 1
ATOM 675 C C . ARG A 1 81 ? 3.355 4.409 -7.594 1.00 98.31 81 ARG A C 1
ATOM 677 O O . ARG A 1 81 ? 2.632 4.873 -6.715 1.00 98.31 81 ARG A O 1
ATOM 684 N N . ASP A 1 82 ? 2.918 3.505 -8.468 1.00 98.19 82 ASP A N 1
ATOM 685 C CA . ASP A 1 82 ? 1.536 3.000 -8.474 1.00 98.19 82 ASP A CA 1
ATOM 686 C C . ASP A 1 82 ? 1.189 2.296 -7.149 1.00 98.19 82 ASP A C 1
ATOM 688 O O . ASP A 1 82 ? 0.124 2.534 -6.570 1.00 98.19 82 ASP A O 1
ATOM 692 N N . ALA A 1 83 ? 2.114 1.496 -6.609 1.00 98.12 83 ALA A N 1
ATOM 693 C CA . ALA A 1 83 ? 1.949 0.860 -5.306 1.00 98.12 83 ALA A CA 1
ATOM 694 C C . ALA A 1 83 ? 1.819 1.884 -4.171 1.00 98.12 83 ALA A C 1
ATOM 696 O O . ALA A 1 83 ? 0.908 1.788 -3.343 1.00 98.12 83 ALA A O 1
ATOM 697 N N . TYR A 1 84 ? 2.699 2.887 -4.157 1.00 98.12 84 TYR A N 1
ATOM 698 C CA . TYR A 1 84 ? 2.647 3.990 -3.203 1.00 98.12 84 TYR A CA 1
ATOM 699 C C . TYR A 1 84 ? 1.315 4.751 -3.273 1.00 98.12 84 TYR A C 1
ATOM 701 O O . TYR A 1 84 ? 0.659 4.928 -2.243 1.00 98.12 84 TYR A O 1
ATOM 709 N N . GLU A 1 85 ? 0.893 5.181 -4.462 1.00 97.56 85 GLU A N 1
ATOM 710 C CA . GLU A 1 85 ? -0.300 6.012 -4.640 1.00 97.56 85 GLU A CA 1
ATOM 711 C C . GLU A 1 85 ? -1.583 5.267 -4.263 1.00 97.56 85 GLU A C 1
ATOM 713 O O . GLU A 1 85 ? -2.448 5.833 -3.593 1.00 97.56 85 GLU A O 1
ATOM 718 N N . ARG A 1 86 ? -1.710 3.984 -4.624 1.00 97.56 86 ARG A N 1
ATOM 719 C CA . ARG A 1 86 ? -2.886 3.179 -4.257 1.00 97.56 86 ARG A CA 1
ATOM 720 C C . ARG A 1 86 ? -2.998 3.000 -2.753 1.00 97.56 86 ARG A C 1
ATOM 722 O O . ARG A 1 86 ? -4.058 3.266 -2.189 1.00 97.56 86 ARG A O 1
ATOM 729 N N . VAL A 1 87 ? -1.918 2.576 -2.098 1.00 97.50 87 VAL A N 1
ATOM 730 C CA . VAL A 1 87 ? -1.937 2.360 -0.647 1.00 97.50 87 VAL A CA 1
ATOM 731 C C . VAL A 1 87 ? -2.237 3.667 0.079 1.00 97.50 87 VAL A C 1
ATOM 733 O O . VAL A 1 87 ? -3.105 3.694 0.950 1.00 97.50 87 VAL A O 1
ATOM 736 N N . ASN A 1 88 ? -1.602 4.770 -0.316 1.00 96.94 88 ASN A N 1
ATOM 737 C CA . ASN A 1 88 ? -1.839 6.056 0.335 1.00 96.94 88 ASN A CA 1
ATOM 738 C C . ASN A 1 88 ? -3.234 6.603 0.086 1.00 96.94 88 ASN A C 1
ATOM 740 O O . ASN A 1 88 ? -3.848 7.106 1.021 1.00 96.94 88 ASN A O 1
ATOM 744 N N . ARG A 1 89 ? -3.791 6.412 -1.109 1.00 96.50 89 ARG A N 1
ATOM 745 C CA . ARG A 1 89 ? -5.181 6.778 -1.373 1.00 96.50 89 ARG A CA 1
ATOM 746 C C . ARG A 1 89 ? -6.147 6.045 -0.447 1.00 96.50 89 ARG A C 1
ATOM 748 O O . ARG A 1 89 ? -7.086 6.661 0.043 1.00 96.50 89 ARG A O 1
ATOM 755 N N . LEU A 1 90 ? -5.923 4.757 -0.173 1.00 96.81 90 LEU A N 1
ATOM 756 C CA . LEU A 1 90 ? -6.750 4.031 0.796 1.00 96.81 90 LEU A CA 1
ATOM 757 C C . LEU A 1 90 ? -6.586 4.619 2.202 1.00 96.81 90 LEU A C 1
ATOM 759 O O . LEU A 1 90 ? -7.575 4.853 2.888 1.00 96.81 90 LEU A O 1
ATOM 763 N N . LEU A 1 91 ? -5.351 4.879 2.631 1.00 96.56 91 LEU A N 1
ATOM 764 C CA . LEU A 1 91 ? -5.070 5.430 3.960 1.00 96.56 91 LEU A CA 1
ATOM 765 C C . LEU A 1 91 ? -5.660 6.836 4.156 1.00 96.56 91 LEU A C 1
ATOM 767 O O . LEU A 1 91 ? -6.109 7.147 5.258 1.00 96.56 91 LEU A O 1
ATOM 771 N N . GLU A 1 92 ? -5.689 7.658 3.106 1.00 95.75 92 GLU A N 1
ATOM 772 C CA . GLU A 1 92 ? -6.359 8.963 3.087 1.00 95.75 92 GLU A CA 1
ATOM 773 C C . GLU A 1 92 ? -7.882 8.817 3.213 1.00 95.75 92 GLU A C 1
ATOM 775 O O . GLU A 1 92 ? -8.490 9.456 4.069 1.00 95.75 92 GLU A O 1
ATOM 780 N N . GLU A 1 93 ? -8.505 7.936 2.421 1.00 95.06 93 GLU A N 1
ATOM 781 C CA . GLU A 1 93 ? -9.955 7.670 2.481 1.00 95.06 93 GLU A CA 1
ATOM 782 C C . GLU A 1 93 ? -10.394 7.121 3.853 1.00 95.06 93 GLU A C 1
ATOM 784 O O . GLU A 1 93 ? -11.529 7.334 4.285 1.00 95.06 93 GLU A O 1
ATOM 789 N N . LEU A 1 94 ? -9.489 6.435 4.559 1.00 95.06 94 LEU A N 1
ATOM 790 C CA . LEU A 1 94 ? -9.701 5.914 5.912 1.00 95.06 94 LEU A CA 1
ATOM 791 C C . LEU A 1 94 ? -9.312 6.899 7.028 1.00 95.06 94 LEU A C 1
ATOM 793 O O . LEU A 1 94 ? -9.467 6.571 8.204 1.00 95.06 94 LEU A O 1
ATOM 797 N N . GLY A 1 95 ? -8.799 8.087 6.692 1.00 93.94 95 GLY A N 1
ATOM 798 C CA . GLY A 1 95 ? -8.380 9.101 7.666 1.00 93.94 95 GLY A CA 1
ATOM 799 C C . GLY A 1 95 ? -7.153 8.715 8.502 1.00 93.94 95 GLY A C 1
ATOM 800 O O . GLY A 1 95 ? -6.917 9.303 9.555 1.00 93.94 95 GLY A O 1
ATOM 801 N N . ILE A 1 96 ? -6.373 7.727 8.056 1.00 93.38 96 ILE A N 1
ATOM 802 C CA . ILE A 1 96 ? -5.141 7.279 8.725 1.00 93.38 96 ILE A CA 1
ATOM 803 C C . ILE A 1 96 ? -3.976 8.215 8.399 1.00 93.38 96 ILE A C 1
ATOM 805 O O . ILE A 1 96 ? -3.132 8.474 9.257 1.00 93.38 96 ILE A O 1
ATOM 809 N N . ARG A 1 97 ? -3.939 8.736 7.168 1.00 85.19 97 ARG A N 1
ATOM 810 C CA . ARG A 1 97 ? -2.963 9.727 6.705 1.00 85.19 97 ARG A CA 1
ATOM 811 C C . ARG A 1 97 ? -3.696 11.003 6.298 1.00 85.19 97 ARG A C 1
ATOM 813 O O . ARG A 1 97 ? -4.756 10.937 5.682 1.00 85.19 97 ARG A O 1
ATOM 820 N N . GLN A 1 98 ? -3.135 12.155 6.654 1.00 71.81 98 GLN A N 1
ATOM 821 C CA . GLN A 1 98 ? -3.596 13.455 6.161 1.00 71.81 98 GLN A CA 1
ATOM 822 C C . GLN A 1 98 ? -2.734 13.858 4.960 1.00 71.81 98 GLN A C 1
ATOM 824 O O . GLN A 1 98 ? -1.537 13.560 4.952 1.00 71.81 98 GLN A O 1
ATOM 829 N N . LYS A 1 99 ? -3.364 14.477 3.956 1.00 55.22 99 LYS A N 1
ATOM 830 C CA . LYS A 1 99 ? -2.681 15.049 2.787 1.00 55.22 99 LYS A CA 1
ATOM 831 C C . LYS A 1 99 ? -1.655 16.106 3.172 1.00 55.22 99 LYS A C 1
ATOM 833 O O . LYS A 1 99 ? -1.951 16.882 4.108 1.00 55.22 99 LYS A O 1
#

pLDDT: mean 94.34, std 6.34, range [55.22, 98.31]

Secondary structure (DSSP, 8-state):
-HHHHH--HHHHHHHHHHHHH-TTHHHHHHHHHGGGTT-HHHHHHHHHHHHHTSSTTSHHHHHHHHHTT---HHHHHHHHHHHHHHHHHHHHHTTSS--